Protein AF-A0A661TG10-F1 (afdb_monomer_lite)

Radius of gyration: 14.71 Å; chains: 1; bounding box: 34×26×32 Å

Secondary structure (DSSP, 8-state):
----PPPTTEEEETTTTEEEE-SPPPGGG--S---HHHHHHHHT-

Structure (mmCIF, N/CA/C/O backbone):
data_AF-A0A661TG10-F1
#
_entry.id   AF-A0A661TG10-F1
#
loop_
_atom_site.group_PDB
_atom_site.id
_atom_site.type_symbol
_atom_site.label_atom_id
_atom_site.label_alt_id
_atom_site.label_comp_id
_atom_site.label_asym_id
_atom_site.label_entity_id
_atom_site.label_seq_id
_atom_site.pdbx_PDB_ins_code
_atom_site.Cartn_x
_atom_site.Cartn_y
_atom_site.Cartn_z
_atom_site.occupancy
_atom_site.B_iso_or_equiv
_atom_site.auth_seq_id
_atom_site.auth_comp_id
_atom_site.auth_asym_id
_atom_site.auth_atom_id
_atom_site.pdbx_PDB_model_num
ATOM 1 N N . VAL A 1 1 ? -1.312 -20.168 -1.604 1.00 41.22 1 VAL A N 1
ATOM 2 C CA . VAL A 1 1 ? -0.084 -19.343 -1.708 1.00 41.22 1 VAL A CA 1
ATOM 3 C C . VAL A 1 1 ? -0.474 -18.030 -2.362 1.00 41.22 1 VAL A C 1
ATOM 5 O O . VAL A 1 1 ? -0.800 -18.046 -3.542 1.00 41.22 1 VAL A O 1
ATOM 8 N N . VAL A 1 2 ? -0.542 -16.927 -1.608 1.00 47.72 2 VAL A N 1
ATOM 9 C CA . VAL A 1 2 ? -0.767 -15.596 -2.198 1.00 47.72 2 VAL A CA 1
ATOM 10 C C . VAL A 1 2 ? 0.447 -15.315 -3.077 1.00 47.72 2 VAL A C 1
ATOM 12 O O . VAL A 1 2 ? 1.555 -15.146 -2.568 1.00 47.72 2 VAL A O 1
ATOM 15 N N . ARG A 1 3 ? 0.279 -15.380 -4.400 1.00 52.75 3 ARG A N 1
ATOM 16 C CA . ARG A 1 3 ? 1.338 -15.004 -5.334 1.00 52.75 3 ARG A CA 1
ATOM 17 C C . ARG A 1 3 ? 1.578 -13.510 -5.123 1.00 52.75 3 ARG A C 1
ATOM 19 O O . ARG A 1 3 ? 0.763 -12.704 -5.554 1.00 52.75 3 ARG A O 1
ATOM 26 N N . ARG A 1 4 ? 2.669 -13.144 -4.441 1.00 64.56 4 ARG A N 1
ATOM 27 C CA . ARG A 1 4 ? 3.208 -11.774 -4.435 1.00 64.56 4 ARG A CA 1
ATOM 28 C C . ARG A 1 4 ? 3.743 -11.473 -5.841 1.00 64.56 4 ARG A C 1
ATOM 30 O O . ARG A 1 4 ? 4.945 -11.497 -6.074 1.00 64.56 4 ARG A O 1
ATOM 37 N N . GLY A 1 5 ? 2.834 -11.325 -6.801 1.00 71.88 5 GLY A N 1
ATOM 38 C CA . GLY A 1 5 ? 3.127 -10.691 -8.078 1.00 71.88 5 GLY A CA 1
ATOM 39 C C . GLY A 1 5 ? 3.295 -9.192 -7.858 1.00 71.88 5 GLY A C 1
ATOM 40 O O . GLY A 1 5 ? 2.797 -8.652 -6.870 1.00 71.88 5 GLY A O 1
ATOM 41 N N . ILE A 1 6 ? 4.023 -8.537 -8.755 1.00 76.94 6 ILE A N 1
ATOM 42 C CA . ILE A 1 6 ? 4.121 -7.077 -8.758 1.00 76.94 6 ILE A CA 1
ATOM 43 C C . ILE A 1 6 ? 2.705 -6.543 -9.048 1.00 76.94 6 ILE A C 1
ATOM 45 O O . ILE A 1 6 ? 2.117 -6.968 -10.047 1.00 76.94 6 ILE A O 1
ATOM 49 N N . PRO A 1 7 ? 2.116 -5.714 -8.168 1.00 82.56 7 PRO A N 1
ATOM 50 C CA . PRO A 1 7 ? 0.789 -5.153 -8.393 1.00 82.56 7 PRO A CA 1
ATOM 51 C C . PRO A 1 7 ? 0.753 -4.294 -9.659 1.00 82.56 7 PRO A C 1
ATOM 53 O O . PRO A 1 7 ? 1.751 -3.669 -9.991 1.00 82.56 7 PRO A O 1
ATOM 56 N N . ALA A 1 8 ? -0.397 -4.202 -10.332 1.00 82.88 8 ALA A N 1
ATOM 57 C CA . ALA A 1 8 ? -0.528 -3.424 -11.573 1.00 82.88 8 ALA A CA 1
ATOM 58 C C . ALA A 1 8 ? -0.221 -1.919 -11.403 1.00 82.88 8 ALA A C 1
ATOM 60 O O . ALA A 1 8 ? 0.166 -1.253 -12.358 1.00 82.88 8 ALA A O 1
ATOM 61 N N . TRP A 1 9 ? -0.362 -1.403 -10.180 1.00 86.88 9 TRP A N 1
ATOM 62 C CA . TRP A 1 9 ? -0.057 -0.022 -9.797 1.00 86.88 9 TRP A CA 1
ATOM 63 C C . TRP A 1 9 ? 1.428 0.214 -9.446 1.00 86.88 9 TRP A C 1
ATOM 65 O O . TRP A 1 9 ? 1.810 1.327 -9.074 1.00 86.88 9 TRP A O 1
ATOM 75 N N . ILE A 1 10 ? 2.271 -0.822 -9.552 1.00 87.12 10 ILE A N 1
ATOM 76 C CA . ILE A 1 10 ? 3.724 -0.745 -9.366 1.00 87.12 10 ILE A CA 1
ATOM 77 C C . ILE A 1 10 ? 4.423 -1.253 -10.624 1.00 87.12 10 ILE A C 1
ATOM 79 O O . ILE A 1 10 ? 4.201 -2.373 -11.075 1.00 87.12 10 ILE A O 1
ATOM 83 N N . GLU A 1 11 ? 5.361 -0.470 -11.131 1.00 88.00 11 GLU A N 1
ATOM 84 C CA . GLU A 1 11 ? 6.351 -0.928 -12.095 1.00 88.00 11 GLU A CA 1
ATOM 85 C C . GLU A 1 11 ? 7.648 -1.278 -11.356 1.00 88.00 11 GLU A C 1
ATOM 87 O O . GLU A 1 11 ? 8.133 -0.490 -10.547 1.00 88.00 11 GLU A O 1
ATOM 92 N N . LEU A 1 12 ? 8.196 -2.475 -11.585 1.00 87.62 12 LEU A N 1
ATOM 93 C CA . LEU A 1 12 ? 9.442 -2.926 -10.957 1.00 87.62 12 LEU A CA 1
ATOM 94 C C . LEU A 1 12 ? 10.556 -2.982 -11.998 1.00 87.62 12 LEU A C 1
ATOM 96 O O . LEU A 1 12 ? 10.536 -3.838 -12.883 1.00 87.62 12 LEU A O 1
ATOM 100 N N . ASP A 1 13 ? 11.573 -2.158 -11.803 1.00 88.75 13 ASP A N 1
ATOM 101 C CA . ASP A 1 13 ? 12.853 -2.275 -12.479 1.00 88.75 13 ASP A CA 1
ATOM 102 C C . ASP A 1 13 ? 13.786 -3.160 -11.635 1.00 88.75 13 ASP A C 1
ATOM 104 O O . ASP A 1 13 ? 14.297 -2.767 -10.582 1.00 88.75 13 ASP A O 1
ATOM 108 N N . ARG A 1 14 ? 13.984 -4.402 -12.089 1.00 83.94 14 ARG A N 1
ATOM 109 C CA . ARG A 1 14 ? 14.833 -5.391 -11.403 1.00 83.94 14 ARG A CA 1
ATOM 110 C C . ARG A 1 14 ? 16.325 -5.147 -11.599 1.00 83.94 14 ARG A C 1
ATOM 112 O O . ARG A 1 14 ? 17.103 -5.666 -10.806 1.00 83.94 14 ARG A O 1
ATOM 119 N N . GLU A 1 15 ? 16.720 -4.423 -12.641 1.00 88.44 15 GLU A N 1
ATOM 120 C CA . GLU A 1 15 ? 18.131 -4.160 -12.934 1.00 88.44 15 GLU A CA 1
ATOM 121 C C . GLU A 1 15 ? 18.675 -3.102 -11.977 1.00 88.44 15 GLU A C 1
ATOM 123 O O . GLU A 1 15 ? 19.752 -3.273 -11.408 1.00 88.44 15 GLU A O 1
ATOM 128 N N . ASN A 1 16 ? 17.876 -2.065 -11.717 1.00 90.50 16 ASN A N 1
ATOM 129 C CA . ASN A 1 16 ? 18.228 -0.978 -10.803 1.00 90.50 16 A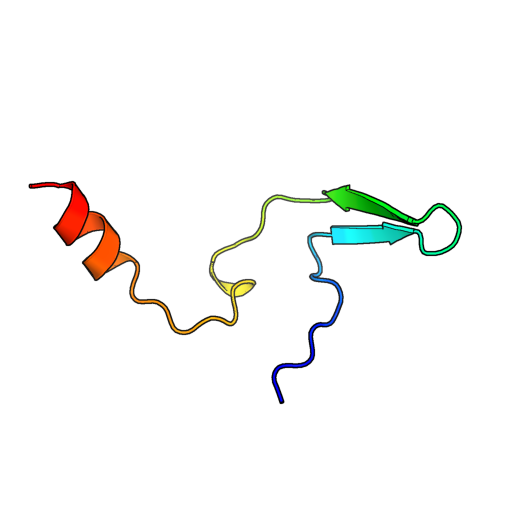SN A CA 1
ATOM 130 C C . ASN A 1 16 ? 17.664 -1.151 -9.383 1.00 90.50 16 ASN A C 1
ATOM 132 O O . ASN A 1 16 ? 17.887 -0.298 -8.525 1.00 90.50 16 ASN A O 1
ATOM 136 N N . PHE A 1 17 ? 16.950 -2.252 -9.110 1.00 86.44 17 PHE A N 1
ATOM 137 C CA . PHE A 1 17 ? 16.265 -2.495 -7.831 1.00 86.44 17 PHE A CA 1
ATOM 138 C C . PHE A 1 17 ? 15.315 -1.351 -7.426 1.00 86.44 17 PHE A C 1
ATOM 140 O O . PHE A 1 17 ? 15.139 -1.042 -6.245 1.00 86.44 17 PHE A O 1
ATOM 147 N N . THR A 1 18 ? 14.666 -0.733 -8.410 1.00 87.19 18 THR A N 1
ATOM 148 C CA . THR A 1 18 ? 13.754 0.401 -8.225 1.00 87.19 18 THR A CA 1
ATOM 149 C C . THR A 1 18 ? 12.311 0.009 -8.511 1.00 87.19 18 THR A C 1
ATOM 151 O O . THR A 1 18 ? 12.026 -0.798 -9.391 1.00 87.19 18 THR A O 1
ATOM 154 N N . GLY A 1 19 ? 11.379 0.587 -7.754 1.00 89.75 19 GLY A N 1
ATOM 155 C CA . GLY A 1 19 ? 9.944 0.451 -7.989 1.00 89.75 19 GLY A CA 1
ATOM 156 C C . GLY A 1 19 ? 9.308 1.821 -8.189 1.00 89.75 19 GLY A C 1
ATOM 157 O O . GLY A 1 19 ? 9.509 2.706 -7.358 1.00 89.75 19 GLY A O 1
ATOM 158 N N . THR A 1 20 ? 8.539 1.987 -9.260 1.00 89.06 20 THR A N 1
ATOM 159 C CA . THR A 1 20 ? 7.826 3.229 -9.577 1.00 89.06 20 THR A CA 1
ATOM 160 C C . THR A 1 20 ? 6.329 3.033 -9.385 1.00 89.06 20 THR A C 1
ATOM 162 O O . THR A 1 20 ? 5.754 2.046 -9.842 1.00 89.06 20 THR A O 1
ATOM 165 N N . LEU A 1 21 ? 5.685 3.981 -8.704 1.00 89.75 21 LEU A N 1
ATOM 166 C CA . LEU A 1 21 ? 4.235 4.001 -8.549 1.00 89.75 21 LEU A CA 1
ATOM 167 C C . LEU A 1 21 ? 3.606 4.594 -9.817 1.00 89.75 21 LEU A C 1
ATOM 169 O O . LEU A 1 21 ? 3.759 5.786 -10.079 1.00 89.75 21 LEU A O 1
ATOM 173 N N . THR A 1 22 ? 2.917 3.774 -10.607 1.00 87.19 22 THR A N 1
ATOM 174 C CA . THR A 1 22 ? 2.274 4.220 -11.857 1.00 87.19 22 THR A CA 1
ATOM 175 C C . THR A 1 22 ? 0.878 4.779 -11.608 1.00 87.19 22 THR A C 1
ATOM 177 O O . THR A 1 22 ? 0.433 5.689 -12.307 1.00 87.19 22 THR A O 1
ATOM 180 N N . SER A 1 23 ? 0.191 4.270 -10.587 1.00 87.38 23 SER A N 1
ATOM 181 C CA . SER A 1 23 ? -1.131 4.732 -10.179 1.00 87.38 23 SER A CA 1
ATOM 182 C C . SER A 1 23 ? -1.346 4.528 -8.685 1.00 87.38 23 SER A C 1
ATOM 184 O O . SER A 1 23 ? -0.633 3.773 -8.025 1.00 87.38 23 SER A O 1
ATOM 186 N N . LEU A 1 24 ? -2.362 5.188 -8.132 1.00 87.88 24 LEU A N 1
ATOM 187 C CA . LEU A 1 24 ? -2.825 4.846 -6.793 1.00 87.88 24 LEU A CA 1
ATOM 188 C C . LEU A 1 24 ? -3.563 3.496 -6.842 1.00 87.88 24 LEU A C 1
ATOM 190 O O . LEU A 1 24 ? -4.315 3.264 -7.793 1.00 87.88 24 LEU A O 1
ATOM 194 N N . PRO A 1 25 ? -3.348 2.604 -5.860 1.00 86.38 25 PRO A N 1
ATOM 195 C CA . PRO A 1 25 ? -4.078 1.346 -5.776 1.00 86.38 25 PRO A CA 1
ATOM 196 C C . PRO A 1 25 ? -5.563 1.590 -5.518 1.00 86.38 25 PRO A C 1
ATOM 198 O O . PRO A 1 25 ? -5.927 2.364 -4.629 1.00 86.38 25 PRO A O 1
ATOM 201 N N . ASN A 1 26 ? -6.416 0.873 -6.243 1.00 85.31 26 ASN A N 1
ATOM 202 C CA . ASN A 1 26 ? -7.839 0.810 -5.945 1.00 85.31 26 ASN A CA 1
ATOM 203 C C . ASN A 1 26 ? -8.114 -0.275 -4.899 1.00 85.31 26 ASN A C 1
ATOM 205 O O . ASN A 1 26 ? -7.318 -1.193 -4.688 1.00 85.31 26 ASN A O 1
ATOM 209 N N . ARG A 1 27 ? -9.286 -0.212 -4.256 1.00 81.69 27 ARG A N 1
ATOM 210 C CA . ARG A 1 27 ? -9.693 -1.210 -3.251 1.00 81.69 27 ARG A CA 1
ATOM 211 C C . ARG A 1 27 ? -9.690 -2.636 -3.813 1.00 81.69 27 ARG A C 1
ATOM 213 O O . ARG A 1 27 ? -9.320 -3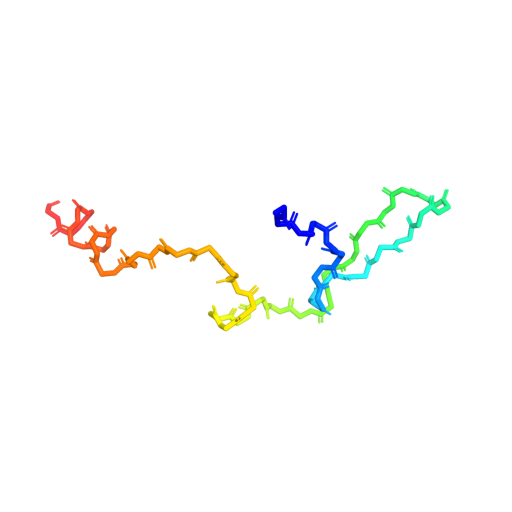.569 -3.108 1.00 81.69 27 ARG A O 1
ATOM 220 N N . GLU A 1 28 ? -10.070 -2.791 -5.076 1.00 81.31 28 GLU A N 1
ATOM 221 C CA . GLU A 1 28 ? -10.127 -4.078 -5.780 1.00 81.31 28 GLU A CA 1
ATOM 222 C C . GLU A 1 28 ? -8.737 -4.698 -6.004 1.00 81.31 28 GLU A C 1
ATOM 224 O O . GLU A 1 28 ? -8.612 -5.921 -6.050 1.00 81.31 28 GLU A O 1
ATOM 229 N N . ASP A 1 29 ? -7.682 -3.876 -6.052 1.00 80.12 29 ASP A N 1
ATOM 230 C CA . ASP A 1 29 ? -6.295 -4.338 -6.192 1.00 80.12 29 ASP A CA 1
ATOM 231 C C . ASP A 1 29 ? -5.759 -4.958 -4.888 1.00 80.12 29 ASP A C 1
ATOM 233 O O . ASP A 1 29 ? -4.770 -5.702 -4.881 1.00 80.12 29 ASP A O 1
ATOM 237 N N . LEU A 1 30 ? -6.408 -4.664 -3.756 1.00 81.38 30 LEU A N 1
ATOM 238 C CA . LEU A 1 30 ? -6.037 -5.169 -2.442 1.00 81.38 30 LEU A CA 1
ATOM 239 C C . LEU A 1 30 ? -6.703 -6.524 -2.192 1.00 81.38 30 LEU A C 1
ATOM 241 O O . LEU A 1 30 ? -7.780 -6.632 -1.616 1.00 81.38 30 LEU A O 1
ATOM 245 N N . THR A 1 31 ? -5.992 -7.593 -2.543 1.00 75.50 31 THR A N 1
ATOM 246 C CA . THR A 1 31 ? -6.431 -8.990 -2.331 1.00 75.50 31 THR A CA 1
ATOM 247 C C . THR A 1 31 ? -6.511 -9.426 -0.858 1.00 75.50 31 THR A C 1
ATOM 249 O O . THR A 1 31 ? -6.813 -10.585 -0.566 1.00 75.50 31 THR A O 1
ATOM 252 N N . ILE A 1 32 ? -6.226 -8.527 0.089 1.00 80.44 32 ILE A N 1
ATOM 253 C CA . ILE A 1 32 ? -6.255 -8.834 1.519 1.00 80.44 32 ILE A CA 1
ATOM 254 C C . ILE A 1 32 ? -7.710 -8.760 2.012 1.00 80.44 32 ILE A C 1
ATOM 256 O O . ILE A 1 32 ? -8.345 -7.708 1.860 1.00 80.44 32 ILE A O 1
ATOM 260 N N . PRO A 1 33 ? -8.239 -9.827 2.645 1.00 77.88 33 PRO A N 1
ATOM 261 C CA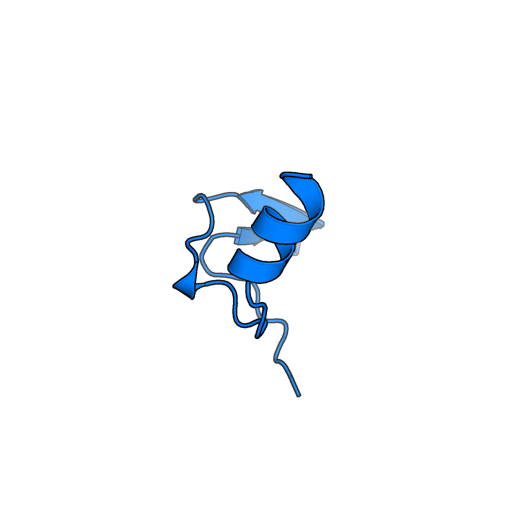 . PRO A 1 33 ? -9.596 -9.843 3.182 1.00 77.88 33 PRO A CA 1
ATOM 262 C C . PRO A 1 33 ? -9.656 -9.024 4.480 1.00 77.88 33 PRO A C 1
ATOM 264 O O . PRO A 1 33 ? -9.627 -9.568 5.581 1.00 77.88 33 PRO A O 1
ATOM 267 N N . ILE A 1 34 ? -9.692 -7.699 4.352 1.00 83.19 34 ILE A N 1
ATOM 268 C CA . ILE A 1 34 ? -9.793 -6.754 5.470 1.00 83.19 34 ILE A CA 1
ATOM 269 C C . ILE A 1 34 ? -11.164 -6.083 5.414 1.00 83.19 34 ILE A C 1
ATOM 271 O O . ILE A 1 34 ? -11.591 -5.634 4.351 1.00 83.19 34 ILE A O 1
ATOM 275 N N . GLN A 1 35 ? -11.838 -5.995 6.561 1.00 85.50 35 GLN A N 1
ATOM 276 C CA . GLN A 1 35 ? -13.055 -5.200 6.723 1.00 85.50 35 GLN A CA 1
ATOM 277 C C . GLN A 1 35 ? -12.674 -3.798 7.210 1.00 85.50 35 GLN A C 1
ATOM 279 O O . GLN A 1 35 ? -12.519 -3.569 8.406 1.00 85.50 35 GLN A O 1
ATOM 284 N N . GLU A 1 36 ? -12.499 -2.861 6.278 1.00 83.62 36 GLU A N 1
ATOM 285 C CA . GLU A 1 36 ? -12.100 -1.474 6.580 1.00 83.62 36 GLU A CA 1
ATOM 286 C C . GLU A 1 36 ? -13.092 -0.757 7.504 1.00 83.62 36 GLU A C 1
ATOM 288 O O . GLU A 1 36 ? -12.679 0.037 8.344 1.00 83.62 36 GLU A O 1
ATOM 293 N N . GLN A 1 37 ? -14.376 -1.116 7.418 1.00 84.56 37 GLN A N 1
ATOM 294 C CA . GLN A 1 37 ? -15.438 -0.674 8.324 1.00 84.56 37 GLN A CA 1
ATOM 295 C C . GLN A 1 37 ? -15.024 -0.812 9.802 1.00 84.56 37 GLN A C 1
ATOM 297 O O . GLN A 1 37 ? -15.134 0.144 10.563 1.00 84.56 37 GLN A O 1
ATOM 302 N N . LEU A 1 38 ? -14.461 -1.964 10.190 1.00 88.56 38 LEU A N 1
ATOM 303 C CA . LEU A 1 38 ? -14.028 -2.221 11.569 1.00 88.56 38 LEU A CA 1
ATOM 304 C C . LEU A 1 38 ? -12.858 -1.324 11.989 1.00 88.56 38 LEU A C 1
ATOM 306 O O . LEU A 1 38 ? -12.747 -0.951 13.154 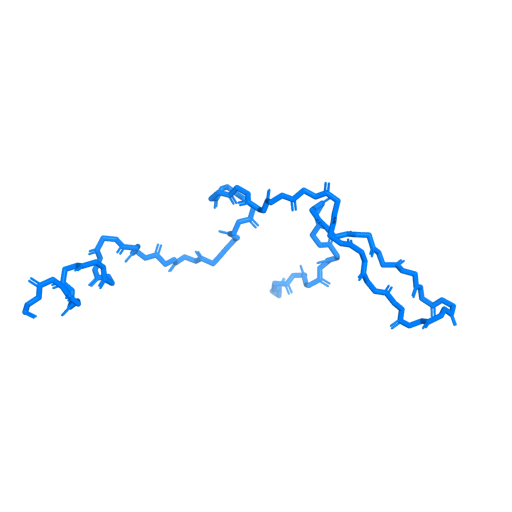1.00 88.56 38 LEU A O 1
ATOM 310 N N . ILE A 1 39 ? -11.977 -0.976 11.046 1.00 87.00 39 ILE A N 1
ATOM 311 C CA . ILE A 1 39 ? -10.838 -0.085 11.296 1.00 87.00 39 ILE A CA 1
ATOM 312 C C . ILE A 1 39 ? -11.346 1.340 11.532 1.00 87.00 39 ILE A C 1
ATOM 314 O O . ILE A 1 39 ? -10.937 1.983 12.496 1.00 87.00 39 ILE A O 1
ATOM 318 N N . VAL A 1 40 ? -12.266 1.821 10.692 1.00 90.00 40 VAL A N 1
ATOM 319 C CA . VAL A 1 40 ? -12.874 3.151 10.847 1.00 90.00 40 VAL A CA 1
ATOM 320 C C . VAL A 1 40 ? -13.633 3.244 12.170 1.00 90.00 40 VAL A C 1
ATOM 322 O O . VAL A 1 40 ? -13.449 4.207 12.911 1.00 90.00 40 VAL A O 1
ATOM 325 N N . GLU A 1 41 ? -14.427 2.227 12.506 1.00 90.44 41 GLU A N 1
ATOM 326 C CA . GLU A 1 41 ? -15.169 2.161 13.769 1.00 90.44 41 GLU A CA 1
ATOM 327 C C . GLU A 1 41 ? -14.250 2.164 15.001 1.00 90.44 41 GLU A C 1
ATOM 329 O O . GLU A 1 41 ? -14.587 2.777 16.014 1.00 90.44 41 GLU A O 1
ATOM 334 N N . LEU A 1 42 ? -13.077 1.524 14.923 1.00 90.69 42 LEU A N 1
ATOM 335 C CA . LEU A 1 42 ? -12.099 1.490 16.014 1.00 90.69 42 LEU A CA 1
ATOM 336 C C . LEU A 1 42 ? -11.507 2.875 16.312 1.00 90.69 42 LEU A C 1
ATOM 338 O O . LEU A 1 42 ? -11.378 3.241 17.478 1.00 90.69 42 LEU A O 1
ATOM 342 N N . TYR A 1 43 ? -11.133 3.621 15.269 1.00 90.00 43 TYR A N 1
ATOM 343 C CA . TYR A 1 43 ? -10.462 4.922 15.390 1.00 90.00 43 TYR A CA 1
ATOM 344 C C . TYR A 1 43 ? -11.417 6.118 15.466 1.00 90.00 43 TYR A C 1
ATOM 346 O O . TYR A 1 43 ? -10.973 7.221 15.763 1.00 90.00 43 TYR A O 1
ATOM 354 N N . SER A 1 44 ? -12.712 5.918 15.216 1.00 82.00 44 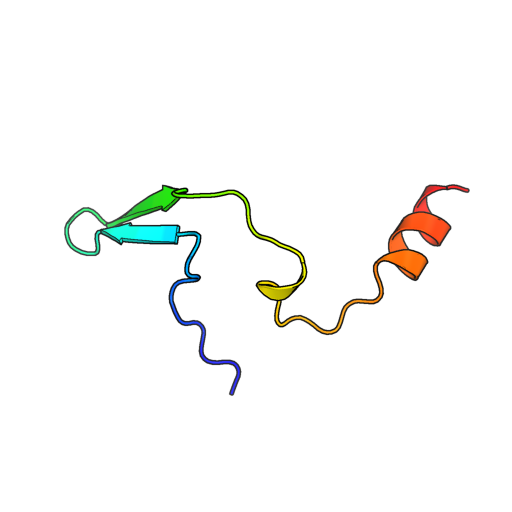SER A N 1
ATOM 355 C CA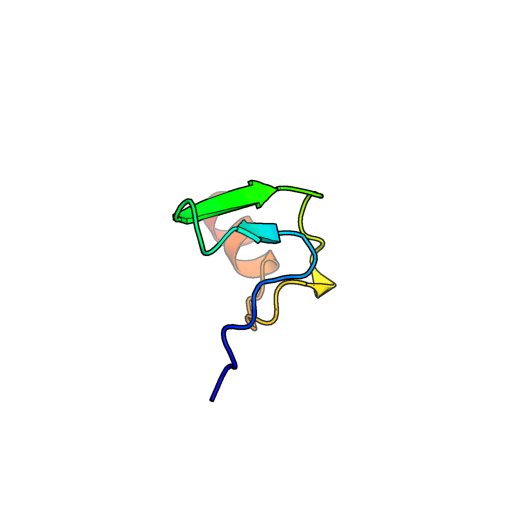 . SER A 1 44 ? -13.739 6.963 15.362 1.00 82.00 44 SER A CA 1
ATOM 356 C C . SER A 1 44 ? -14.281 7.089 16.794 1.00 82.00 44 SER A C 1
ATOM 358 O O . SER A 1 44 ? -15.281 7.776 17.004 1.00 82.00 44 SER A O 1
ATOM 360 N N . LYS A 1 45 ? -13.663 6.402 17.764 1.00 69.25 45 LYS A N 1
ATOM 361 C CA . LYS A 1 45 ? -13.951 6.550 19.195 1.00 69.25 45 LYS A CA 1
ATOM 362 C C . LYS A 1 45 ? -13.182 7.702 19.823 1.00 69.25 45 LYS A C 1
ATOM 364 O O . LYS A 1 45 ? -11.996 7.878 19.472 1.00 69.25 45 LYS A O 1
#

pLDDT: mean 81.8, std 10.89, range [41.22, 90.69]

Foldseek 3Di:
DPPPDPQPQWDADPVVRDIDGNDDDDPVSPPDPDDVVVVCVVVVD

Sequence (45 aa):
VVRRGIPAWIELDRENFTGTLTSLPNREDLTIPIQEQLIVELYSK